Protein AF-A0A2N9NE65-F1 (afdb_monomer_lite)

Radius of gyration: 25.43 Å; chains: 1; bounding box: 58×31×74 Å

Sequence (85 aa):
MGLDIRWPIGLMFSLLGAMLVIYGLATSANAELYQRSLDINVNLYWGLLLLVFGGSMLAMAWRGSRQPNGPEAQKGTGNPEATPR

Foldseek 3Di:
DDDPPLVVQLVVLQVQLVVLLVVLVVCLVPQVVCVVVVSDSPSNVVSVVSNVVSVVSVVVVVVVVPPDPPPPDPPDDDDPPPDDD

Secondary structure (DSSP, 8-state):
----THHHHHHHHHHHHHHHHHHHHHHTT-HHHHGGGTT--HHHHHHHHHHHHHHHHHHHHHHHTT-------------------

pLDDT: mean 78.76, std 16.16, range [48.03, 97.19]

Structure (mmCIF, N/CA/C/O backbone):
data_AF-A0A2N9NE65-F1
#
_entry.id   AF-A0A2N9NE65-F1
#
loop_
_atom_site.group_PDB
_atom_site.id
_atom_site.type_symbol
_atom_site.label_atom_id
_atom_site.label_alt_id
_atom_site.label_comp_id
_atom_site.label_asym_id
_atom_site.label_entity_id
_atom_site.label_seq_id
_atom_site.pdbx_PDB_ins_code
_atom_site.Cartn_x
_atom_site.Cartn_y
_atom_site.Cartn_z
_atom_site.occupancy
_atom_site.B_iso_or_equiv
_atom_site.auth_seq_id
_atom_site.auth_comp_id
_atom_site.auth_asym_id
_atom_site.auth_atom_id
_atom_site.pdbx_PDB_model_num
ATOM 1 N N . MET A 1 1 ? -10.237 9.273 23.794 1.00 52.44 1 MET A N 1
ATOM 2 C CA . MET A 1 1 ? -10.812 9.161 22.436 1.00 52.44 1 MET A CA 1
ATOM 3 C C . MET A 1 1 ? -10.067 8.037 21.734 1.00 52.44 1 MET A C 1
ATOM 5 O O . MET A 1 1 ? -8.908 8.226 21.394 1.00 52.44 1 MET A O 1
ATOM 9 N N . GLY A 1 2 ? -10.648 6.837 21.657 1.00 65.12 2 GLY A N 1
ATOM 10 C CA . GLY A 1 2 ? -9.991 5.699 21.009 1.00 65.12 2 GLY A CA 1
ATOM 11 C C . GLY A 1 2 ? -10.030 5.890 19.499 1.00 65.12 2 GLY A C 1
ATOM 12 O O . GLY A 1 2 ? -11.106 5.847 18.911 1.00 65.12 2 GLY A O 1
ATOM 13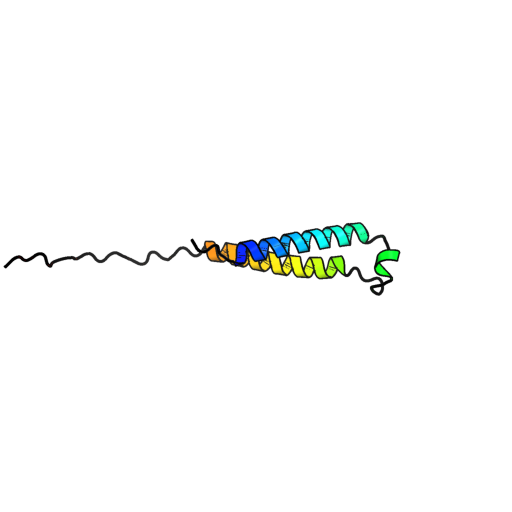 N N . LEU A 1 3 ? -8.883 6.174 18.890 1.00 72.31 3 LEU A N 1
ATOM 14 C CA . LEU A 1 3 ? -8.758 6.238 17.439 1.00 72.31 3 LEU A CA 1
ATOM 15 C C . LEU A 1 3 ? -8.962 4.815 16.903 1.00 72.31 3 LEU A C 1
ATOM 17 O O . LEU A 1 3 ? -8.293 3.895 17.375 1.00 72.31 3 LEU A O 1
ATOM 21 N N . ASP A 1 4 ? -9.911 4.618 15.981 1.00 82.69 4 ASP A N 1
ATOM 22 C CA . ASP A 1 4 ? -10.139 3.303 15.373 1.00 82.69 4 ASP A CA 1
ATOM 23 C C . ASP A 1 4 ? -8.838 2.852 14.708 1.00 82.69 4 ASP A C 1
ATOM 25 O O . ASP A 1 4 ? -8.406 3.428 13.710 1.00 82.69 4 ASP A O 1
ATOM 29 N N . ILE A 1 5 ? -8.206 1.828 15.281 1.00 86.69 5 ILE A N 1
ATOM 30 C CA . ILE A 1 5 ? -6.908 1.301 14.855 1.00 86.69 5 ILE A CA 1
ATOM 31 C C . ILE A 1 5 ? -6.910 0.877 13.375 1.00 86.69 5 ILE A C 1
ATOM 33 O O . ILE A 1 5 ? -5.861 0.831 12.731 1.00 86.69 5 ILE A O 1
ATOM 37 N N . ARG A 1 6 ? -8.091 0.626 12.798 1.00 89.56 6 ARG A N 1
ATOM 38 C CA . ARG A 1 6 ? -8.262 0.288 11.381 1.00 89.56 6 ARG A CA 1
ATOM 39 C C . ARG A 1 6 ? -7.859 1.426 10.452 1.00 89.56 6 ARG A C 1
ATOM 41 O O . ARG A 1 6 ? -7.377 1.156 9.357 1.00 89.56 6 ARG A O 1
ATOM 48 N N . TRP A 1 7 ? -8.018 2.675 10.886 1.00 91.88 7 TRP A N 1
ATOM 49 C CA . TRP A 1 7 ? -7.644 3.851 10.103 1.00 91.88 7 TRP A CA 1
ATOM 50 C C . TRP A 1 7 ? -6.129 3.957 9.866 1.00 91.88 7 TRP A C 1
ATOM 52 O O . TRP A 1 7 ? -5.720 3.928 8.706 1.00 91.88 7 TRP A O 1
ATOM 62 N N . PRO A 1 8 ? -5.273 4.039 10.906 1.00 92.38 8 PRO A N 1
ATOM 63 C CA . PRO A 1 8 ? -3.832 4.175 10.715 1.00 92.38 8 PRO A CA 1
ATOM 64 C C . PRO A 1 8 ? -3.222 2.933 10.062 1.00 92.38 8 PRO A C 1
ATOM 66 O O . PRO A 1 8 ? -2.382 3.069 9.174 1.00 92.38 8 PRO A O 1
ATOM 69 N N . ILE A 1 9 ? -3.680 1.732 10.433 1.00 93.00 9 ILE A N 1
ATOM 70 C CA . ILE A 1 9 ? -3.179 0.490 9.834 1.00 93.00 9 ILE A CA 1
ATOM 71 C C . ILE A 1 9 ? -3.575 0.413 8.352 1.00 93.00 9 ILE A C 1
ATOM 73 O O . ILE A 1 9 ? -2.709 0.214 7.500 1.00 93.00 9 ILE A O 1
ATOM 77 N N . GLY A 1 10 ? -4.850 0.632 8.015 1.00 94.00 10 GLY A N 1
ATOM 78 C CA . GLY A 1 10 ? -5.327 0.573 6.632 1.00 94.00 10 GLY A CA 1
ATOM 79 C C . GLY A 1 10 ? -4.640 1.598 5.731 1.00 94.00 10 GLY A C 1
ATOM 80 O O . GLY A 1 10 ? -4.288 1.289 4.591 1.00 94.00 10 GLY A O 1
ATOM 81 N N . LEU A 1 11 ? -4.378 2.796 6.257 1.00 94.94 11 LEU A N 1
ATOM 82 C CA . LEU A 1 11 ? -3.706 3.865 5.524 1.00 94.94 11 LEU A CA 1
ATOM 83 C C . LEU A 1 11 ? -2.220 3.560 5.283 1.00 94.94 11 LEU A C 1
ATOM 85 O O . LEU A 1 11 ? -1.746 3.737 4.163 1.00 94.94 11 LEU A O 1
ATOM 89 N N . MET A 1 12 ? -1.508 3.028 6.283 1.00 95.25 12 MET A N 1
ATOM 90 C CA . MET A 1 12 ? -0.112 2.593 6.128 1.00 95.25 12 MET A CA 1
ATOM 91 C C . MET A 1 12 ? 0.024 1.494 5.068 1.00 95.25 12 MET A C 1
ATOM 93 O O . MET A 1 12 ? 0.833 1.628 4.151 1.00 95.25 12 MET A O 1
ATOM 97 N N . PHE A 1 13 ? -0.796 0.440 5.146 1.00 96.19 13 PHE A N 1
ATOM 98 C CA . PHE A 1 13 ? -0.763 -0.656 4.171 1.00 96.19 13 PHE A CA 1
ATOM 99 C C . PHE A 1 13 ? -1.129 -0.195 2.758 1.00 96.19 13 PHE A C 1
ATOM 101 O O . PHE A 1 13 ? -0.482 -0.606 1.797 1.00 96.19 13 PHE A O 1
ATOM 108 N N . SER A 1 14 ? -2.115 0.697 2.630 1.00 96.50 14 SER A N 1
ATOM 109 C CA . SER A 1 14 ? -2.510 1.246 1.330 1.00 96.50 14 SER A CA 1
ATOM 110 C C . SER A 1 14 ? -1.410 2.115 0.715 1.00 96.50 14 SER A C 1
ATOM 112 O O . SER A 1 14 ? -1.123 1.972 -0.469 1.00 96.50 14 SER A O 1
ATOM 114 N N . LEU A 1 15 ? -0.760 2.982 1.502 1.00 97.00 15 LEU A N 1
ATOM 115 C CA . LEU A 1 15 ? 0.341 3.827 1.021 1.00 97.00 15 LEU A CA 1
ATOM 116 C C . LEU A 1 15 ? 1.550 2.997 0.588 1.00 97.00 15 LEU A C 1
ATOM 118 O O . LEU A 1 15 ? 2.076 3.203 -0.505 1.00 97.00 15 LEU A O 1
ATOM 122 N N . LEU A 1 16 ? 1.972 2.042 1.420 1.00 96.00 16 LEU A N 1
ATOM 123 C CA . LEU A 1 16 ? 3.099 1.168 1.096 1.00 96.00 16 LEU A CA 1
ATOM 124 C C . LEU A 1 16 ? 2.788 0.287 -0.117 1.00 96.00 16 LEU A C 1
ATOM 126 O O . LEU A 1 16 ? 3.617 0.188 -1.019 1.00 96.00 16 LEU A O 1
ATOM 130 N N . GLY A 1 17 ? 1.585 -0.292 -0.180 1.00 96.38 17 GLY A N 1
ATOM 131 C CA . GLY A 1 17 ? 1.125 -1.069 -1.330 1.00 96.38 17 GLY A CA 1
ATOM 132 C C . GLY A 1 17 ? 1.105 -0.243 -2.615 1.00 96.38 17 GLY A C 1
ATOM 133 O O . GLY A 1 17 ? 1.651 -0.676 -3.626 1.00 96.38 17 GLY A O 1
ATOM 134 N N . ALA A 1 18 ? 0.564 0.979 -2.571 1.00 96.81 18 ALA A N 1
ATOM 135 C CA . ALA A 1 18 ? 0.542 1.888 -3.717 1.00 96.81 18 ALA A CA 1
ATOM 136 C C . ALA A 1 18 ? 1.957 2.244 -4.191 1.00 96.81 18 ALA A C 1
ATOM 138 O O . ALA A 1 18 ? 2.233 2.189 -5.388 1.00 96.81 18 ALA A O 1
ATOM 139 N N . MET A 1 19 ? 2.870 2.548 -3.264 1.00 95.75 19 MET A N 1
ATOM 140 C CA . MET A 1 19 ? 4.263 2.841 -3.600 1.00 95.75 19 MET A CA 1
ATOM 141 C C . MET A 1 19 ? 4.947 1.638 -4.262 1.00 95.75 19 MET A C 1
ATOM 143 O O . MET A 1 19 ? 5.656 1.809 -5.251 1.00 95.75 19 MET A O 1
ATOM 147 N N . LEU A 1 20 ? 4.692 0.422 -3.771 1.00 93.12 20 LEU A N 1
ATOM 148 C CA . LEU A 1 20 ? 5.257 -0.808 -4.330 1.00 93.12 20 LEU A CA 1
ATOM 149 C C . LEU A 1 20 ? 4.676 -1.145 -5.712 1.00 93.12 20 LEU A C 1
ATOM 151 O O . LEU A 1 20 ? 5.420 -1.578 -6.588 1.00 93.12 20 LEU A O 1
ATOM 155 N N . VAL A 1 21 ? 3.381 -0.891 -5.934 1.00 94.56 21 VAL A N 1
ATOM 156 C CA . VAL A 1 21 ? 2.739 -1.010 -7.256 1.00 94.56 21 VAL A CA 1
ATOM 157 C C . VAL A 1 21 ? 3.357 -0.021 -8.238 1.00 94.56 21 VAL A C 1
ATOM 159 O O . VAL A 1 21 ? 3.764 -0.428 -9.322 1.00 94.56 21 VAL A O 1
ATOM 162 N N . ILE A 1 22 ? 3.479 1.257 -7.862 1.00 94.00 22 ILE A N 1
ATOM 163 C CA . ILE A 1 22 ? 4.095 2.289 -8.712 1.00 94.00 22 ILE A CA 1
ATOM 164 C C . ILE A 1 22 ? 5.539 1.909 -9.033 1.00 94.00 22 ILE A C 1
ATOM 166 O O . ILE A 1 22 ? 5.940 1.959 -10.192 1.00 94.00 22 ILE A O 1
ATOM 170 N N . TYR A 1 23 ? 6.304 1.482 -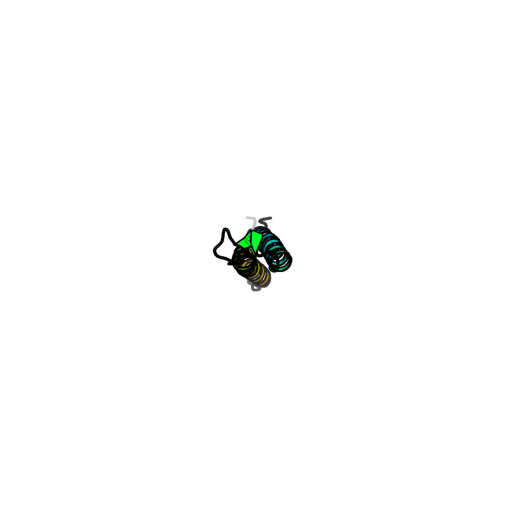8.028 1.00 90.50 23 TYR A N 1
ATOM 171 C CA . TYR A 1 23 ? 7.677 1.038 -8.219 1.00 90.50 23 TYR A CA 1
ATOM 172 C C . TYR A 1 23 ? 7.753 -0.181 -9.143 1.00 90.50 23 TYR A C 1
ATOM 174 O O . TYR A 1 23 ? 8.540 -0.178 -10.085 1.00 90.50 23 TYR A O 1
ATOM 182 N N . GLY A 1 24 ? 6.904 -1.191 -8.932 1.00 87.88 24 GLY A N 1
ATOM 183 C CA . GLY A 1 24 ? 6.818 -2.379 -9.779 1.00 87.88 24 GLY A CA 1
ATOM 184 C C . GLY A 1 24 ? 6.456 -2.050 -11.228 1.00 87.88 24 GLY A C 1
ATOM 185 O O . GLY A 1 24 ? 7.063 -2.603 -12.138 1.00 87.88 24 GLY A O 1
ATOM 186 N N . LEU A 1 25 ? 5.530 -1.117 -11.462 1.00 88.12 25 LEU A N 1
ATOM 187 C CA . LEU A 1 25 ? 5.182 -0.644 -12.807 1.00 88.12 25 LEU A CA 1
ATOM 188 C C . LEU A 1 25 ? 6.316 0.169 -13.444 1.00 88.12 25 LEU A C 1
ATOM 190 O O . LEU A 1 25 ? 6.636 -0.037 -14.607 1.00 88.12 25 LEU A O 1
ATOM 194 N N . ALA A 1 26 ? 6.959 1.063 -12.690 1.00 87.06 26 ALA A N 1
ATOM 195 C CA . ALA A 1 26 ? 8.073 1.870 -13.188 1.00 87.06 26 ALA A CA 1
ATOM 196 C C . ALA A 1 26 ? 9.312 1.020 -13.513 1.00 87.06 26 ALA A C 1
ATOM 198 O O . ALA A 1 26 ? 10.093 1.365 -14.398 1.00 87.06 26 ALA A O 1
ATOM 199 N N . THR A 1 27 ? 9.496 -0.096 -12.804 1.00 82.06 27 THR A N 1
ATOM 200 C CA . THR A 1 27 ? 10.643 -0.988 -12.989 1.00 82.06 27 THR A CA 1
ATOM 201 C C . THR A 1 27 ? 10.373 -2.155 -13.932 1.00 82.06 27 THR A C 1
ATOM 203 O O . THR A 1 27 ? 11.340 -2.807 -14.310 1.00 82.06 27 THR A O 1
ATOM 206 N N . SER A 1 28 ? 9.137 -2.359 -14.412 1.00 74.56 28 SER A N 1
ATOM 207 C CA . SER A 1 28 ? 8.726 -3.542 -15.192 1.00 74.56 28 SER A CA 1
ATOM 208 C C . SER A 1 28 ? 9.503 -3.772 -16.494 1.00 74.56 28 SER A C 1
ATOM 210 O O . SER A 1 28 ? 9.526 -4.893 -16.988 1.00 74.56 28 SER A O 1
ATOM 212 N N . ALA A 1 29 ? 10.128 -2.737 -17.062 1.00 68.62 29 ALA A N 1
ATOM 213 C CA . ALA A 1 29 ? 10.952 -2.839 -18.270 1.00 68.62 29 ALA A CA 1
ATOM 214 C C . ALA A 1 29 ? 12.416 -3.255 -17.997 1.00 68.62 29 ALA A C 1
ATOM 216 O O . ALA A 1 29 ? 13.163 -3.527 -18.935 1.00 68.62 29 ALA A O 1
ATOM 217 N N . ASN A 1 30 ? 12.842 -3.315 -16.730 1.00 72.31 30 ASN A N 1
ATOM 218 C CA . ASN A 1 30 ? 14.214 -3.642 -16.340 1.00 72.31 30 ASN A CA 1
ATOM 219 C C . ASN A 1 30 ? 14.348 -5.141 -16.043 1.00 72.31 30 ASN A C 1
ATOM 221 O O . ASN A 1 30 ? 14.319 -5.558 -14.886 1.00 72.31 30 ASN A O 1
ATOM 225 N N . ALA A 1 31 ? 14.523 -5.949 -17.091 1.00 62.06 31 ALA A N 1
ATOM 226 C CA . ALA A 1 31 ? 14.673 -7.405 -16.977 1.00 62.06 31 ALA A CA 1
ATOM 227 C C . ALA A 1 31 ? 15.817 -7.826 -16.026 1.00 62.06 31 ALA A C 1
ATOM 229 O O . ALA A 1 31 ? 15.695 -8.800 -15.290 1.00 62.06 31 ALA A O 1
ATOM 230 N N . GLU A 1 32 ? 16.903 -7.048 -15.960 1.00 66.31 32 GLU A N 1
ATOM 231 C CA . GLU A 1 32 ? 18.057 -7.324 -15.090 1.00 66.31 32 GLU A CA 1
ATOM 232 C C . GLU A 1 32 ? 17.706 -7.305 -13.586 1.00 66.31 32 GLU A C 1
ATOM 234 O O . GLU A 1 32 ? 18.264 -8.078 -12.806 1.00 66.31 32 GLU A O 1
ATOM 239 N N . LEU A 1 33 ? 16.722 -6.494 -13.170 1.00 62.97 33 LEU A N 1
ATOM 240 C CA . LEU A 1 33 ? 16.248 -6.462 -11.780 1.00 62.97 33 LEU A CA 1
ATOM 241 C C . LEU A 1 33 ? 15.445 -7.714 -11.400 1.00 62.97 33 LEU A C 1
ATOM 243 O O . LEU A 1 33 ? 15.486 -8.129 -10.240 1.00 62.97 33 LEU A O 1
ATOM 247 N N . TYR A 1 34 ? 14.741 -8.331 -12.353 1.00 64.06 34 TYR A N 1
ATOM 248 C CA . TYR A 1 34 ? 13.852 -9.470 -12.097 1.00 64.06 34 TYR A CA 1
ATOM 249 C C . TYR A 1 34 ? 14.487 -10.835 -12.366 1.00 64.06 34 TYR A C 1
ATOM 251 O O . TYR A 1 34 ? 13.914 -11.859 -11.992 1.00 64.06 34 TYR A O 1
ATOM 259 N N . GLN A 1 35 ? 15.706 -10.886 -12.910 1.00 62.41 35 GLN A N 1
ATOM 260 C CA . GLN A 1 35 ? 16.440 -12.146 -13.081 1.00 62.41 35 GLN A CA 1
ATOM 261 C C . GLN A 1 35 ? 16.636 -12.913 -11.763 1.00 62.41 35 GLN A C 1
ATOM 263 O O . GLN A 1 35 ? 16.594 -14.142 -11.751 1.00 62.41 35 GLN A O 1
ATOM 268 N N . ARG A 1 36 ? 16.785 -12.212 -10.627 1.00 66.88 36 ARG A N 1
ATOM 269 C CA . ARG A 1 36 ? 16.855 -12.847 -9.295 1.00 66.88 36 ARG A CA 1
ATOM 270 C C . ARG A 1 36 ? 15.517 -13.405 -8.803 1.00 66.88 36 ARG A C 1
ATOM 272 O O . ARG A 1 36 ? 15.513 -14.211 -7.877 1.00 66.88 36 ARG A O 1
ATOM 279 N N . SER A 1 37 ? 14.404 -12.996 -9.402 1.00 62.66 37 SER A N 1
ATOM 280 C CA . SER A 1 37 ? 13.044 -13.381 -9.024 1.00 62.66 37 SER A CA 1
ATOM 281 C C . SER A 1 37 ? 12.328 -14.205 -10.099 1.00 62.66 37 SER A C 1
ATOM 283 O O . SER A 1 37 ? 11.101 -14.179 -10.162 1.00 62.66 37 SER A O 1
ATOM 285 N N . LEU A 1 38 ? 13.074 -14.952 -10.927 1.00 68.38 38 LEU A N 1
ATOM 286 C CA . LEU A 1 38 ? 12.536 -15.772 -12.028 1.00 68.38 38 LEU A CA 1
ATOM 287 C C . LEU A 1 38 ? 11.742 -14.948 -13.064 1.00 68.38 38 LEU A C 1
ATOM 289 O O . LEU A 1 38 ? 10.754 -15.425 -13.614 1.00 68.38 38 LEU A O 1
ATOM 293 N N . ASP A 1 39 ? 12.156 -13.704 -13.320 1.00 69.50 39 ASP A N 1
ATOM 294 C CA . ASP A 1 39 ? 11.478 -12.763 -14.230 1.00 69.50 39 ASP A CA 1
ATOM 295 C C . ASP A 1 39 ? 10.075 -12.324 -13.754 1.00 69.50 39 ASP A C 1
ATOM 297 O O . ASP A 1 39 ? 9.291 -11.720 -14.487 1.00 69.50 39 ASP A O 1
ATOM 301 N N . ILE A 1 40 ? 9.744 -12.595 -12.486 1.00 76.00 40 ILE A N 1
ATOM 302 C CA . ILE A 1 40 ? 8.467 -12.215 -11.880 1.00 76.00 40 ILE A CA 1
ATOM 303 C C . ILE A 1 40 ? 8.602 -10.846 -11.217 1.00 76.00 40 ILE A C 1
ATOM 305 O O . ILE A 1 40 ? 9.511 -10.606 -10.415 1.00 76.00 40 ILE A O 1
ATOM 309 N N . ASN A 1 41 ? 7.635 -9.964 -11.474 1.00 84.38 41 ASN A N 1
ATOM 310 C CA . ASN A 1 41 ? 7.546 -8.654 -10.836 1.00 84.38 41 ASN A CA 1
ATOM 311 C C . ASN A 1 41 ? 6.990 -8.743 -9.404 1.00 84.38 41 ASN A C 1
ATOM 313 O O . ASN A 1 41 ? 5.844 -8.384 -9.128 1.00 84.38 41 ASN A O 1
ATOM 317 N N . VAL A 1 42 ? 7.814 -9.246 -8.483 1.00 86.75 42 VAL A N 1
ATOM 318 C CA . VAL A 1 42 ? 7.466 -9.481 -7.069 1.00 86.75 42 VAL A CA 1
ATOM 319 C C . VAL A 1 42 ? 6.931 -8.214 -6.394 1.00 86.75 42 VAL A C 1
ATOM 321 O O . VAL A 1 42 ? 5.959 -8.287 -5.644 1.00 86.75 42 VAL A O 1
ATOM 324 N N . ASN A 1 43 ? 7.503 -7.049 -6.714 1.00 90.00 43 ASN A N 1
ATOM 325 C CA . ASN A 1 43 ? 7.077 -5.754 -6.174 1.00 90.00 43 ASN A CA 1
ATOM 326 C C . ASN A 1 43 ? 5.634 -5.418 -6.559 1.00 90.00 43 ASN A C 1
ATOM 328 O O . ASN A 1 43 ? 4.863 -4.957 -5.719 1.00 90.00 43 ASN A O 1
ATOM 332 N N . LEU A 1 44 ? 5.251 -5.698 -7.807 1.00 89.81 44 LEU A N 1
ATOM 333 C CA . LEU A 1 44 ? 3.895 -5.462 -8.285 1.00 89.81 44 LEU A CA 1
ATOM 334 C C . LEU A 1 44 ? 2.892 -6.403 -7.611 1.00 89.81 44 LEU A C 1
ATOM 336 O O . LEU A 1 44 ? 1.873 -5.934 -7.112 1.00 89.81 44 LEU A O 1
ATOM 340 N N . TYR A 1 45 ? 3.183 -7.707 -7.547 1.00 91.75 45 TYR A N 1
ATOM 341 C CA . TYR A 1 45 ? 2.278 -8.689 -6.937 1.00 91.75 45 TYR A CA 1
ATOM 342 C C . TYR A 1 45 ? 2.069 -8.441 -5.440 1.00 91.75 45 TYR A C 1
ATOM 344 O O . TYR A 1 45 ? 0.929 -8.381 -4.977 1.00 91.75 45 TYR A O 1
ATOM 352 N N . TRP A 1 46 ? 3.152 -8.247 -4.683 1.00 94.38 46 TRP A N 1
ATOM 353 C CA . TRP A 1 46 ? 3.053 -7.938 -3.256 1.00 94.38 46 TRP A CA 1
ATOM 354 C C . TRP A 1 46 ? 2.457 -6.557 -3.005 1.00 94.38 4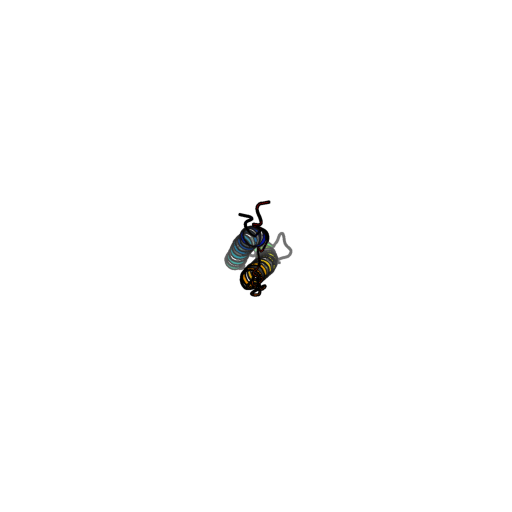6 TRP A C 1
ATOM 356 O O . TRP A 1 46 ? 1.673 -6.397 -2.072 1.00 94.38 46 TRP A O 1
ATOM 366 N N . GLY A 1 47 ? 2.764 -5.580 -3.859 1.00 95.38 47 GLY A N 1
ATOM 367 C CA . GLY A 1 47 ? 2.162 -4.254 -3.806 1.00 95.38 47 GLY A CA 1
ATOM 368 C C . GLY A 1 47 ? 0.651 -4.314 -3.974 1.00 95.38 47 GLY A C 1
ATOM 369 O O . GLY A 1 47 ? -0.078 -3.724 -3.180 1.00 95.38 47 GLY A O 1
ATOM 370 N N . LEU A 1 48 ? 0.176 -5.084 -4.957 1.00 95.56 48 LEU A N 1
ATOM 371 C CA . LEU A 1 48 ? -1.249 -5.276 -5.209 1.00 95.56 48 LEU A CA 1
ATOM 372 C C . LEU A 1 48 ? -1.936 -5.961 -4.019 1.00 95.56 48 LEU A C 1
ATOM 374 O O . LEU A 1 48 ? -3.001 -5.523 -3.592 1.00 95.56 48 LEU A O 1
ATOM 378 N N . LEU A 1 49 ? -1.308 -6.996 -3.450 1.00 96.50 49 LEU A N 1
ATOM 379 C CA . LEU A 1 49 ? -1.822 -7.718 -2.283 1.00 96.50 49 LEU A CA 1
ATOM 380 C C . LEU A 1 49 ? -1.951 -6.784 -1.066 1.00 96.50 49 LEU A C 1
ATOM 382 O O . LEU A 1 49 ? -3.017 -6.716 -0.451 1.00 96.50 49 LEU A O 1
ATOM 386 N N . LEU A 1 50 ? -0.907 -6.004 -0.766 1.00 95.88 50 LEU A N 1
ATOM 387 C CA . LEU A 1 50 ? -0.907 -5.011 0.316 1.00 95.88 50 LEU A CA 1
ATOM 388 C C . LEU A 1 50 ? -1.943 -3.906 0.083 1.00 95.88 50 LEU A C 1
ATOM 390 O O . LEU A 1 50 ? -2.620 -3.496 1.025 1.00 95.88 50 LEU A O 1
ATOM 394 N N . LEU A 1 51 ? -2.099 -3.450 -1.162 1.00 96.88 51 LEU A N 1
ATOM 395 C CA . LEU A 1 51 ? -3.052 -2.404 -1.526 1.00 96.88 51 LEU A CA 1
ATOM 396 C C . LEU A 1 51 ? -4.502 -2.881 -1.379 1.00 96.88 51 LEU A C 1
ATOM 398 O O . LEU A 1 51 ? -5.326 -2.166 -0.810 1.00 96.88 51 LEU A O 1
ATOM 402 N N . VAL A 1 52 ? -4.813 -4.101 -1.830 1.00 97.19 52 VAL A N 1
ATOM 403 C CA . VAL A 1 52 ? -6.136 -4.720 -1.642 1.00 97.19 52 VAL A CA 1
ATOM 404 C C . VAL A 1 52 ? -6.426 -4.917 -0.155 1.00 97.19 52 VAL A C 1
ATOM 406 O O . VAL A 1 52 ? -7.516 -4.577 0.312 1.00 97.19 52 VAL A O 1
ATOM 409 N N . PHE A 1 53 ? -5.447 -5.405 0.608 1.00 96.62 53 PHE A N 1
ATOM 410 C CA . PHE A 1 53 ? -5.586 -5.592 2.049 1.00 96.62 53 PHE A CA 1
ATOM 411 C C . PHE A 1 53 ? -5.836 -4.262 2.778 1.00 96.62 53 PHE A C 1
ATOM 413 O O . PHE A 1 53 ? -6.851 -4.120 3.466 1.00 96.62 53 PHE A O 1
ATOM 420 N N . GLY A 1 54 ? -4.973 -3.262 2.576 1.00 95.69 54 GLY A N 1
ATOM 421 C CA . GLY A 1 54 ? -5.107 -1.933 3.176 1.00 95.69 54 GLY A CA 1
ATOM 422 C C . GLY A 1 54 ? -6.417 -1.245 2.786 1.00 95.69 54 GLY A C 1
ATOM 423 O O . GLY A 1 54 ? -7.127 -0.730 3.653 1.00 95.69 54 GLY A O 1
ATOM 424 N N . GLY A 1 55 ? -6.795 -1.327 1.508 1.00 95.88 55 GLY A N 1
ATOM 425 C CA . GLY A 1 55 ? -8.050 -0.785 0.992 1.00 95.88 55 GLY A CA 1
ATOM 426 C C . GLY A 1 55 ? -9.280 -1.449 1.610 1.00 95.88 55 GLY A C 1
ATOM 427 O O . GLY A 1 55 ? -10.229 -0.757 1.981 1.00 95.88 55 GLY A O 1
ATOM 428 N N . SER A 1 56 ? -9.256 -2.773 1.805 1.00 95.12 56 SER A N 1
ATOM 429 C CA . SER A 1 56 ? -10.343 -3.490 2.486 1.00 95.12 56 SER A CA 1
ATOM 430 C C . SER A 1 56 ? -10.507 -3.032 3.939 1.00 95.12 56 SER A C 1
ATOM 432 O O . SER A 1 56 ? -11.628 -2.822 4.407 1.00 95.12 56 SER A O 1
ATOM 434 N N . MET A 1 57 ? -9.395 -2.790 4.638 1.00 92.12 57 MET A N 1
ATOM 435 C CA . MET A 1 57 ? -9.404 -2.306 6.014 1.00 92.12 57 MET A CA 1
ATOM 436 C C . MET A 1 57 ? -9.959 -0.884 6.105 1.00 92.12 57 MET A C 1
ATOM 438 O O . MET A 1 57 ? -10.793 -0.603 6.968 1.00 92.12 57 MET A O 1
ATOM 442 N N . LEU A 1 58 ? -9.567 -0.013 5.173 1.00 93.12 58 LEU A N 1
ATOM 443 C CA . LEU A 1 58 ? -10.067 1.356 5.086 1.00 93.12 58 LEU A CA 1
ATOM 444 C C . LEU A 1 58 ? -11.566 1.386 4.741 1.00 93.12 58 LEU A C 1
ATOM 446 O O . LEU A 1 58 ? -12.330 2.146 5.337 1.00 93.12 58 LEU A O 1
ATOM 450 N N . ALA A 1 59 ? -12.016 0.495 3.852 1.00 92.50 59 ALA A N 1
ATOM 451 C CA . ALA A 1 59 ? -13.430 0.321 3.534 1.00 92.50 59 ALA A CA 1
ATOM 452 C C . ALA A 1 59 ? -14.241 -0.136 4.759 1.00 92.50 59 ALA A C 1
ATOM 454 O O . ALA A 1 59 ? -15.327 0.388 5.011 1.00 92.50 59 ALA A O 1
ATOM 455 N N . MET A 1 60 ? -13.718 -1.071 5.559 1.00 89.62 60 MET A N 1
ATOM 456 C CA . MET A 1 60 ? -14.355 -1.494 6.812 1.00 89.62 60 MET A CA 1
ATOM 457 C C . MET A 1 60 ? -14.391 -0.373 7.853 1.00 89.62 60 MET A C 1
ATOM 459 O O . MET A 1 60 ? -15.430 -0.179 8.486 1.00 89.62 60 MET A O 1
ATOM 463 N N . ALA A 1 61 ? -13.299 0.381 8.010 1.00 88.50 61 ALA A N 1
ATOM 464 C CA . ALA A 1 61 ? -13.239 1.532 8.909 1.00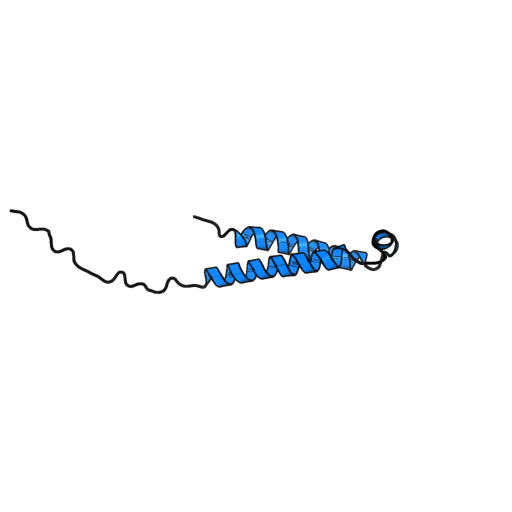 88.50 61 ALA A CA 1
ATOM 465 C C . ALA A 1 61 ? -14.306 2.572 8.537 1.00 88.50 61 ALA A C 1
ATOM 467 O O . ALA A 1 61 ? -15.063 3.025 9.395 1.00 88.50 61 ALA A O 1
ATOM 468 N N . TRP A 1 62 ? -14.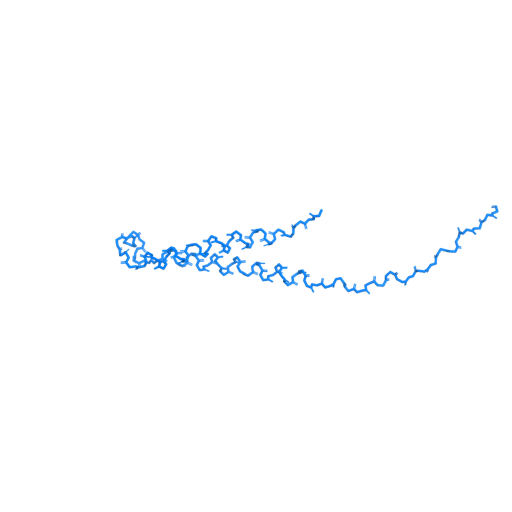440 2.876 7.241 1.00 87.19 62 TRP A N 1
ATOM 469 C CA . TRP A 1 62 ? -15.408 3.850 6.730 1.00 87.19 62 TRP A CA 1
ATOM 470 C C . TRP A 1 62 ? -16.869 3.380 6.806 1.00 87.19 62 TRP A C 1
ATOM 472 O O . TRP A 1 62 ? -17.793 4.195 6.885 1.00 87.19 62 TRP A O 1
ATOM 482 N N . ARG A 1 63 ? -17.109 2.065 6.775 1.00 85.06 63 ARG A N 1
ATOM 483 C CA . ARG A 1 63 ? -18.440 1.482 7.011 1.00 85.06 63 ARG A CA 1
ATOM 484 C C . ARG A 1 63 ? -18.794 1.468 8.499 1.00 85.06 63 ARG A C 1
ATOM 486 O O . ARG A 1 63 ? -19.938 1.751 8.833 1.00 85.06 63 ARG A O 1
ATOM 493 N N . GLY A 1 64 ? -17.829 1.199 9.379 1.00 76.00 64 GLY A N 1
ATOM 494 C CA . GLY A 1 64 ? -18.021 1.208 10.834 1.00 76.00 64 GLY A CA 1
ATOM 495 C C . GLY A 1 64 ? -18.336 2.596 11.394 1.00 76.00 64 GLY A C 1
ATOM 496 O O . GLY A 1 64 ? -19.199 2.725 12.253 1.00 76.00 64 GLY A O 1
ATOM 497 N N . SER A 1 65 ? -17.740 3.652 10.831 1.00 66.06 65 SER A N 1
ATOM 498 C CA . SER A 1 65 ? -18.059 5.044 11.210 1.00 66.06 65 SER A CA 1
ATOM 499 C C . SER A 1 65 ? -19.458 5.498 10.770 1.00 66.06 65 SER A C 1
ATOM 501 O O . SER A 1 65 ? -19.909 6.563 11.181 1.00 66.06 65 SER A O 1
ATOM 503 N N . ARG A 1 66 ? -20.145 4.711 9.930 1.00 61.66 66 ARG A N 1
ATOM 504 C CA . ARG A 1 66 ? -21.505 4.983 9.451 1.00 61.66 66 ARG A CA 1
ATOM 505 C C . ARG A 1 66 ? -22.593 4.218 10.187 1.00 61.66 66 ARG A C 1
ATOM 507 O O . ARG A 1 66 ? -23.743 4.405 9.815 1.00 61.66 66 ARG A O 1
ATOM 514 N N . GLN A 1 67 ? -22.286 3.376 11.176 1.00 55.81 67 GLN A N 1
ATOM 515 C CA . GLN A 1 67 ? -23.332 2.887 12.076 1.00 55.81 67 GLN A CA 1
ATOM 516 C C . GLN A 1 67 ? -23.742 4.063 12.960 1.00 55.81 67 GLN A C 1
ATOM 518 O O . GLN A 1 67 ? -22.968 4.456 13.834 1.00 55.81 67 GLN A O 1
ATOM 523 N N . PRO A 1 68 ? -24.917 4.677 12.728 1.00 48.03 68 PRO A N 1
ATOM 524 C CA . PRO A 1 68 ? -25.458 5.578 13.719 1.00 48.03 68 PRO A CA 1
ATOM 525 C C . PRO A 1 68 ? -25.750 4.670 14.907 1.00 48.03 68 PRO A C 1
ATOM 527 O O . PRO A 1 68 ? -26.388 3.628 14.737 1.00 48.03 68 PRO A O 1
ATOM 530 N N . ASN A 1 69 ? -25.291 5.036 16.100 1.00 54.78 69 ASN A N 1
ATOM 531 C CA . ASN A 1 69 ? -25.950 4.530 17.293 1.00 54.78 69 ASN A CA 1
ATOM 532 C C . ASN A 1 69 ? -27.446 4.744 17.040 1.00 54.78 69 ASN A C 1
ATOM 534 O O . ASN A 1 69 ? -27.870 5.881 16.805 1.00 54.78 69 ASN A O 1
ATOM 538 N N . GLY A 1 70 ? -28.210 3.652 16.939 1.00 50.09 70 GLY A N 1
ATOM 539 C CA . GLY A 1 70 ? -29.655 3.755 16.828 1.00 50.09 70 GLY A CA 1
ATOM 540 C C . GLY A 1 70 ? -30.130 4.665 17.960 1.00 50.09 70 GLY A C 1
ATOM 541 O O . GLY A 1 70 ? -29.500 4.664 19.020 1.00 50.09 70 GLY A O 1
ATOM 542 N N . PRO A 1 71 ? -31.164 5.495 17.753 1.00 49.62 71 PRO A N 1
ATOM 543 C CA . PRO A 1 71 ? -31.716 6.311 18.821 1.00 49.62 71 PRO A CA 1
ATOM 544 C C . PRO A 1 71 ? -32.336 5.393 19.884 1.00 49.62 71 PRO A C 1
ATOM 546 O O . PRO A 1 71 ? -33.546 5.195 19.939 1.00 49.62 71 PRO A O 1
ATOM 549 N N . GLU A 1 72 ? -31.496 4.828 20.746 1.00 56.56 72 GLU A N 1
ATOM 550 C CA . GLU A 1 72 ? -31.865 4.213 22.008 1.00 56.56 72 GLU A CA 1
ATOM 551 C C . GLU A 1 72 ? -32.212 5.357 22.955 1.00 56.56 72 GLU A C 1
ATOM 553 O O . GLU A 1 72 ? -31.407 5.845 23.740 1.00 56.56 72 GLU A O 1
ATOM 558 N N . ALA A 1 73 ? -33.416 5.884 22.748 1.00 53.25 73 ALA A N 1
ATOM 559 C CA . ALA A 1 73 ? -34.443 5.965 23.770 1.00 53.25 73 ALA A CA 1
ATOM 560 C C . ALA A 1 73 ? -33.955 6.073 2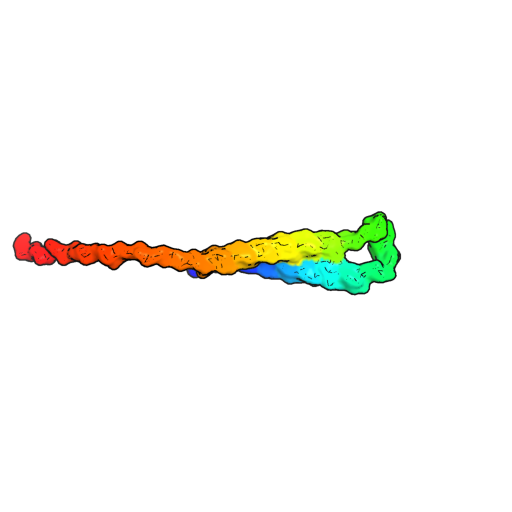5.228 1.00 53.25 73 ALA A C 1
ATOM 562 O O . ALA A 1 73 ? -34.450 5.375 26.106 1.00 53.25 73 ALA A O 1
ATOM 563 N N . GLN A 1 74 ? -33.109 7.053 25.539 1.00 52.84 74 GLN A N 1
ATOM 564 C CA . GLN A 1 74 ? -33.046 7.641 26.877 1.00 52.84 74 GLN A CA 1
ATOM 565 C C . GLN A 1 74 ? -34.241 8.601 27.033 1.00 52.84 74 GLN A C 1
ATOM 567 O O . GLN A 1 74 ? -34.112 9.797 27.275 1.00 52.84 74 GLN A O 1
ATOM 572 N N . LYS A 1 75 ? -35.443 8.063 26.804 1.00 54.97 75 LYS A N 1
ATOM 573 C CA . LYS A 1 75 ? -36.727 8.688 27.104 1.00 54.97 75 LYS A CA 1
ATOM 574 C C . LYS A 1 75 ? -37.406 7.807 28.144 1.00 54.97 75 LYS A C 1
ATOM 576 O O . LYS A 1 75 ? -38.098 6.852 27.820 1.00 54.97 75 LYS A O 1
ATOM 581 N N . GLY A 1 76 ? -37.148 8.159 29.391 1.00 52.28 76 GLY A N 1
ATOM 582 C CA . GLY A 1 76 ? -37.738 7.594 30.597 1.00 52.28 76 GLY A CA 1
ATOM 583 C C . GLY A 1 76 ? -37.205 8.399 31.780 1.00 52.28 76 GLY A C 1
ATOM 584 O O . GLY A 1 76 ? -36.290 7.962 32.457 1.00 52.28 76 GLY A O 1
ATOM 585 N N . THR A 1 77 ? -37.441 9.711 31.837 1.00 59.25 77 THR A N 1
ATOM 586 C CA . THR A 1 77 ? -38.536 10.313 32.622 1.00 59.25 77 THR A CA 1
ATOM 587 C C . THR A 1 77 ? -38.801 9.603 33.944 1.00 59.25 77 THR A C 1
ATOM 589 O O . THR A 1 77 ? -39.380 8.521 33.955 1.00 59.25 77 THR A O 1
ATOM 592 N N . GLY A 1 78 ? -38.488 10.294 35.040 1.00 54.06 78 GLY A N 1
ATOM 593 C CA . GLY A 1 78 ? -39.109 10.059 36.336 1.00 54.06 78 GLY A CA 1
ATOM 594 C C . GLY A 1 78 ? -38.106 9.934 37.468 1.00 54.06 78 GLY A C 1
ATOM 595 O O . GLY A 1 78 ? -37.804 8.829 37.893 1.00 54.06 78 GLY A O 1
ATOM 596 N N . ASN A 1 79 ? -37.651 11.066 38.002 1.00 63.59 79 ASN A N 1
ATOM 597 C CA . ASN A 1 79 ? -37.297 11.143 39.415 1.00 63.59 79 ASN A CA 1
ATOM 598 C C . ASN A 1 79 ? -38.562 11.579 40.175 1.00 63.59 79 ASN A C 1
ATOM 600 O O . ASN A 1 79 ? -38.945 12.743 40.032 1.00 63.59 79 ASN A O 1
ATOM 604 N N . PRO A 1 80 ? -39.233 10.690 40.928 1.00 65.00 80 PRO A N 1
ATOM 605 C CA . PRO A 1 80 ? -40.259 11.103 41.869 1.00 65.00 80 PRO A CA 1
ATOM 606 C C . PRO A 1 80 ? -39.880 10.760 43.316 1.00 65.00 80 PRO A C 1
ATOM 608 O O . PRO A 1 80 ? -40.717 10.238 44.041 1.00 65.00 80 PRO A O 1
ATOM 611 N N . GLU A 1 81 ? -38.658 11.049 43.773 1.00 62.38 81 GLU A N 1
ATOM 612 C CA . GLU A 1 81 ? -38.367 10.896 45.207 1.00 62.38 81 GLU A CA 1
ATOM 613 C C . GLU A 1 81 ? -37.523 12.035 45.785 1.00 62.38 81 GLU A C 1
ATOM 615 O O . GLU A 1 81 ? -36.442 11.868 46.339 1.00 62.38 81 GLU A O 1
ATOM 620 N N . ALA A 1 82 ? -38.088 13.239 45.685 1.00 61.16 82 ALA A N 1
ATOM 621 C CA . ALA A 1 82 ? -37.909 14.265 46.701 1.00 61.16 82 ALA A CA 1
ATOM 622 C C . ALA A 1 82 ? -39.148 14.245 47.609 1.00 61.16 82 ALA A C 1
ATOM 624 O O . ALA A 1 82 ? -40.128 14.934 47.333 1.00 61.16 82 ALA A O 1
ATOM 625 N N . THR A 1 83 ? -39.108 13.461 48.689 1.00 64.38 83 THR A N 1
ATOM 626 C CA . THR A 1 83 ? -40.048 13.632 49.807 1.00 64.38 83 THR A CA 1
ATOM 627 C C . THR A 1 83 ? -39.248 13.862 51.088 1.00 64.38 83 THR A C 1
ATOM 629 O O . THR A 1 83 ? -38.591 12.935 51.556 1.00 64.38 83 THR A O 1
ATOM 632 N N . PRO A 1 84 ? -39.271 15.075 51.669 1.00 68.56 84 PRO A N 1
ATOM 633 C CA . PRO A 1 84 ? -38.747 15.313 53.002 1.00 68.56 84 PRO A CA 1
ATOM 634 C C . PRO A 1 84 ? -39.825 14.947 54.026 1.00 68.56 84 PRO A C 1
ATOM 636 O O . PRO A 1 84 ? -40.878 15.588 54.048 1.00 68.56 84 PRO A O 1
ATOM 639 N N . ARG A 1 85 ? -39.569 13.941 54.866 1.00 59.56 85 ARG A N 1
ATOM 640 C CA . ARG A 1 85 ? -40.126 13.832 56.221 1.00 59.56 85 ARG A CA 1
ATOM 641 C C . ARG A 1 85 ? -39.131 13.154 57.144 1.00 59.56 85 ARG A C 1
ATOM 643 O O . ARG A 1 85 ? -38.624 12.085 56.750 1.00 59.56 85 ARG A O 1
#